Protein AF-A0A5K0VD35-F1 (afdb_monomer_lite)

pLDDT: mean 79.76, std 16.44, range [43.94, 98.0]

InterPro domains:
  IPR011009 Protein kinase-like domain superfamily [SSF56112] (9-63)

Sequence (73 aa):
MNTLMRENRLEEIVDKACTCIIPETVVAVLEIAVKCTEANPDDRPSMNVVLQMLEEGIMSPCPSEFYETHSDC

Organism: NCBI:txid210225

Secondary structure (DSSP, 8-state):
--HHHHTT-GGGTS-TT--S--HHHHHHHHHHHHHHT-SSGGGSPPHHHHHHHHHHHHS----SSTTS--TT-

Foldseek 3Di:
DDPCVVVVVLVVVDDPPDPPDDVQLSNLVVVLVCQCPDPDPVSHDDVVVSVVSCCVRPVPPPDDDVVPDPVPD

Radius of gyration: 14.63 Å; chains: 1; bounding box: 27×31×39 Å

Structure (mmCIF, N/CA/C/O backbone):
data_AF-A0A5K0VD35-F1
#
_entry.id   AF-A0A5K0VD35-F1
#
loop_
_atom_site.group_PDB
_atom_site.id
_atom_site.type_symbol
_atom_site.label_atom_id
_atom_site.label_alt_id
_atom_site.label_comp_id
_atom_site.label_asym_id
_atom_site.label_entity_id
_atom_site.label_seq_id
_atom_site.pdbx_PDB_ins_code
_atom_site.Cartn_x
_atom_site.Cartn_y
_atom_site.Cartn_z
_atom_site.occupancy
_atom_site.B_iso_or_equiv
_atom_site.auth_seq_id
_atom_site.auth_comp_id
_atom_site.auth_asym_id
_atom_site.auth_atom_id
_atom_site.pdbx_PDB_model_num
ATOM 1 N N . MET A 1 1 ? -1.161 -10.978 8.718 1.00 55.72 1 MET A N 1
ATOM 2 C CA . MET A 1 1 ? 0.147 -10.870 8.030 1.00 55.72 1 MET A CA 1
ATOM 3 C C . MET A 1 1 ? 0.185 -11.804 6.820 1.00 55.72 1 MET A C 1
ATOM 5 O O . MET A 1 1 ? 0.115 -13.016 7.014 1.00 55.72 1 MET A O 1
ATOM 9 N N . ASN A 1 2 ? 0.266 -11.264 5.598 1.00 63.12 2 ASN A N 1
ATOM 10 C CA . ASN A 1 2 ? 0.246 -12.037 4.346 1.00 63.12 2 ASN A CA 1
ATOM 11 C C . ASN A 1 2 ? 1.411 -13.040 4.279 1.00 63.12 2 ASN A C 1
ATOM 13 O O . ASN A 1 2 ? 2.575 -12.650 4.237 1.00 63.12 2 ASN A O 1
ATOM 17 N N . THR A 1 3 ? 1.098 -14.340 4.285 1.00 71.06 3 THR A N 1
ATOM 18 C CA . THR A 1 3 ? 2.090 -15.431 4.281 1.00 71.06 3 THR A CA 1
ATOM 19 C C . THR A 1 3 ? 3.044 -15.352 3.092 1.00 71.06 3 THR A C 1
ATOM 21 O O . THR A 1 3 ? 4.243 -15.521 3.276 1.00 71.06 3 THR A O 1
ATOM 24 N N . LEU A 1 4 ? 2.532 -14.976 1.918 1.00 69.25 4 LEU A N 1
ATOM 25 C CA . LEU A 1 4 ? 3.308 -14.862 0.680 1.00 69.25 4 LEU A CA 1
ATOM 26 C C . LEU A 1 4 ? 4.385 -13.768 0.743 1.00 69.25 4 LEU A C 1
ATOM 28 O O . LEU A 1 4 ? 5.490 -13.962 0.246 1.00 69.25 4 LEU A O 1
ATOM 32 N N . MET A 1 5 ? 4.103 -12.650 1.423 1.00 70.50 5 MET A N 1
ATOM 33 C CA . MET A 1 5 ? 5.100 -11.597 1.635 1.00 70.50 5 MET A CA 1
ATOM 34 C C . MET A 1 5 ? 6.233 -12.046 2.558 1.00 70.50 5 MET A C 1
ATOM 36 O O . MET A 1 5 ? 7.393 -11.759 2.288 1.00 70.50 5 MET A O 1
ATOM 40 N N . ARG A 1 6 ? 5.916 -12.779 3.637 1.00 71.12 6 ARG A N 1
ATOM 41 C CA . ARG A 1 6 ? 6.939 -13.328 4.548 1.00 71.12 6 ARG A CA 1
ATOM 42 C C . ARG A 1 6 ? 7.834 -14.366 3.873 1.00 71.12 6 ARG A C 1
ATOM 44 O O . ARG A 1 6 ? 8.970 -14.538 4.292 1.00 71.12 6 ARG A O 1
ATOM 51 N N . GLU A 1 7 ? 7.307 -15.067 2.877 1.00 78.25 7 GLU A N 1
ATOM 52 C CA . GLU A 1 7 ? 8.033 -16.072 2.095 1.00 78.25 7 GLU A CA 1
ATOM 53 C C . GLU A 1 7 ? 8.805 -15.467 0.911 1.00 78.25 7 GLU A C 1
ATOM 55 O O . GLU A 1 7 ? 9.468 -16.208 0.193 1.00 78.25 7 GLU A O 1
ATOM 60 N N . ASN A 1 8 ? 8.749 -14.141 0.716 1.00 70.06 8 ASN A N 1
ATOM 61 C CA . ASN A 1 8 ? 9.378 -13.426 -0.399 1.00 70.06 8 ASN A CA 1
ATOM 62 C C . ASN A 1 8 ? 8.962 -13.946 -1.794 1.00 70.06 8 ASN A C 1
ATOM 64 O O . ASN A 1 8 ? 9.753 -13.914 -2.732 1.00 70.06 8 ASN A O 1
ATOM 68 N N . ARG A 1 9 ? 7.717 -14.426 -1.931 1.00 82.12 9 ARG A N 1
ATOM 69 C CA . ARG A 1 9 ? 7.148 -14.969 -3.183 1.00 82.12 9 ARG A CA 1
ATOM 70 C C . ARG A 1 9 ? 6.361 -13.899 -3.936 1.00 82.12 9 ARG A C 1
ATOM 72 O O . ARG A 1 9 ? 5.144 -14.000 -4.102 1.00 82.12 9 ARG A O 1
ATOM 79 N N . LEU A 1 10 ? 7.038 -12.815 -4.311 1.00 80.75 10 LEU A N 1
ATOM 80 C CA . LEU A 1 10 ? 6.411 -11.637 -4.929 1.00 80.75 10 LEU A CA 1
ATOM 81 C C . LEU A 1 10 ? 5.755 -11.968 -6.278 1.00 80.75 10 LEU A C 1
ATOM 83 O O . LEU A 1 10 ? 4.694 -11.435 -6.595 1.00 80.75 10 LEU A O 1
ATOM 87 N N . GLU A 1 11 ? 6.333 -12.896 -7.033 1.00 80.56 11 GLU A N 1
ATOM 88 C CA . GLU A 1 11 ? 5.861 -13.382 -8.333 1.00 80.56 11 GLU A CA 1
ATOM 89 C C . GLU A 1 11 ? 4.474 -14.041 -8.302 1.00 80.56 11 GLU A C 1
ATOM 91 O O . GLU A 1 11 ? 3.820 -14.154 -9.336 1.00 80.56 11 GLU A O 1
ATOM 96 N N . GLU A 1 12 ? 4.009 -14.466 -7.127 1.00 85.62 12 GLU A N 1
ATOM 97 C CA . GLU A 1 12 ? 2.662 -15.017 -6.942 1.00 85.62 12 GLU A CA 1
ATOM 98 C C . GLU A 1 12 ? 1.641 -13.969 -6.505 1.00 85.62 12 GLU A C 1
ATOM 100 O O . GLU A 1 12 ? 0.436 -14.216 -6.566 1.00 85.62 12 GLU A O 1
ATOM 105 N N . ILE A 1 13 ? 2.121 -12.813 -6.047 1.00 86.81 13 ILE A N 1
ATOM 106 C CA . ILE A 1 13 ? 1.296 -11.701 -5.578 1.00 86.81 13 ILE A CA 1
ATOM 107 C C . ILE A 1 13 ? 1.031 -10.720 -6.723 1.00 86.81 13 ILE A C 1
ATOM 109 O O . ILE A 1 13 ? -0.069 -10.177 -6.822 1.00 86.81 13 ILE A O 1
ATOM 113 N N . VAL A 1 14 ? 2.030 -10.480 -7.575 1.00 88.38 14 VAL A N 1
ATOM 114 C CA . VAL A 1 14 ? 1.913 -9.532 -8.685 1.00 88.38 14 VAL A CA 1
ATOM 115 C C . VAL A 1 14 ? 1.165 -10.162 -9.860 1.00 88.38 14 VAL A C 1
ATOM 117 O O . VAL A 1 14 ? 1.360 -11.330 -10.195 1.00 88.38 14 VAL A O 1
ATOM 120 N N . ASP A 1 15 ? 0.300 -9.375 -10.500 1.00 90.25 15 ASP A N 1
ATOM 121 C CA . ASP A 1 15 ? -0.412 -9.802 -11.701 1.00 90.25 15 ASP A CA 1
ATOM 122 C C . ASP A 1 15 ? 0.582 -10.151 -12.822 1.00 90.25 15 ASP A C 1
ATOM 124 O O . ASP A 1 15 ? 1.533 -9.417 -13.090 1.00 90.25 15 ASP A O 1
ATOM 128 N N . LYS A 1 16 ? 0.338 -11.261 -13.522 1.00 88.94 16 LYS A N 1
ATOM 129 C CA . LYS A 1 16 ? 1.169 -11.720 -14.645 1.00 88.94 16 LYS A CA 1
ATOM 130 C C . LYS A 1 16 ? 1.167 -10.747 -15.827 1.00 88.94 16 LYS A C 1
ATOM 132 O O . LYS A 1 16 ? 2.057 -10.827 -16.668 1.00 88.94 16 LYS A O 1
ATOM 137 N N . ALA A 1 17 ? 0.164 -9.874 -15.918 1.00 89.50 17 ALA A N 1
ATOM 138 C CA . ALA A 1 17 ? 0.085 -8.817 -16.919 1.00 89.50 17 ALA A CA 1
ATOM 139 C C . ALA A 1 17 ? 0.996 -7.620 -16.604 1.00 89.50 17 ALA A C 1
ATOM 141 O O . ALA A 1 17 ? 1.275 -6.825 -17.500 1.00 89.50 17 ALA A O 1
ATOM 142 N N . CYS A 1 18 ? 1.473 -7.475 -15.363 1.00 85.81 18 CYS A N 1
ATOM 143 C CA . CYS A 1 18 ? 2.443 -6.445 -15.017 1.00 85.81 18 CYS A CA 1
ATOM 144 C C . CYS A 1 18 ? 3.815 -6.826 -15.589 1.00 85.81 18 CYS A C 1
ATOM 146 O O . CYS A 1 18 ? 4.519 -7.689 -15.069 1.00 85.81 18 CYS A O 1
ATOM 148 N N . THR A 1 19 ? 4.206 -6.169 -16.675 1.00 84.88 19 THR A N 1
ATOM 149 C CA . THR A 1 19 ? 5.548 -6.276 -17.249 1.00 84.88 19 THR A CA 1
ATOM 150 C C . THR A 1 19 ? 6.462 -5.211 -16.652 1.00 84.88 19 THR A C 1
ATOM 152 O O . THR A 1 19 ? 6.003 -4.134 -16.281 1.00 84.88 19 THR A O 1
ATOM 155 N N . CYS A 1 20 ? 7.767 -5.491 -16.587 1.00 80.69 20 CYS A N 1
ATOM 156 C CA . CYS A 1 20 ? 8.785 -4.495 -16.221 1.00 80.69 20 CYS A CA 1
ATOM 157 C C . CYS A 1 20 ? 8.621 -3.891 -14.820 1.00 80.69 20 CYS A C 1
ATOM 159 O O . CYS A 1 20 ? 8.872 -2.713 -14.579 1.00 80.69 20 CYS A O 1
ATOM 161 N N . ILE A 1 21 ? 8.195 -4.737 -13.888 1.00 81.75 21 ILE A N 1
ATOM 162 C CA 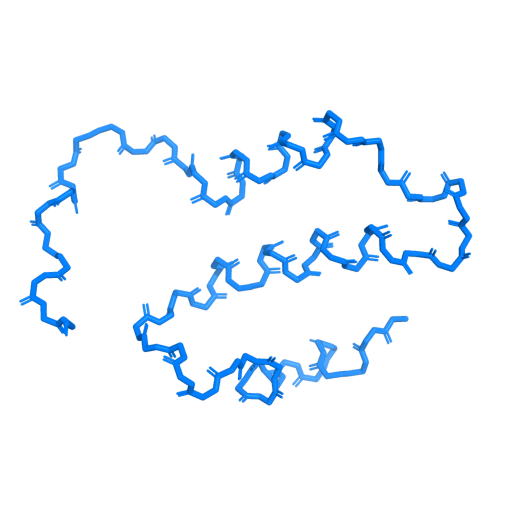. ILE A 1 21 ? 8.032 -4.396 -12.483 1.00 81.75 21 ILE A CA 1
ATOM 163 C C . ILE A 1 21 ? 9.399 -4.130 -11.846 1.00 81.75 21 ILE A C 1
ATOM 165 O O . ILE A 1 21 ? 10.325 -4.923 -12.012 1.00 81.75 21 ILE A O 1
ATOM 169 N N . ILE A 1 22 ? 9.485 -3.068 -11.046 1.00 85.00 22 ILE A N 1
ATOM 170 C CA . ILE A 1 22 ? 10.617 -2.809 -10.152 1.00 85.00 22 ILE A CA 1
ATOM 171 C C . ILE A 1 22 ? 10.301 -3.487 -8.806 1.00 85.00 22 ILE A C 1
ATOM 173 O O . ILE A 1 22 ? 9.369 -3.039 -8.127 1.00 85.00 22 ILE A O 1
ATOM 177 N N . PRO A 1 23 ? 11.004 -4.566 -8.407 1.00 83.62 23 PRO A N 1
ATOM 178 C CA . PRO A 1 23 ? 10.680 -5.330 -7.198 1.00 83.62 23 PRO A CA 1
ATOM 179 C C . PRO A 1 23 ? 10.567 -4.466 -5.938 1.00 83.62 23 PRO A C 1
ATOM 181 O O . PRO A 1 23 ? 9.669 -4.672 -5.124 1.00 83.62 23 PRO A O 1
ATOM 184 N N . GLU A 1 24 ? 11.415 -3.448 -5.815 1.00 83.62 24 GLU A N 1
ATOM 185 C CA . GLU A 1 24 ? 11.441 -2.509 -4.692 1.00 83.62 24 GLU A CA 1
ATOM 186 C C . GLU A 1 24 ? 10.130 -1.723 -4.586 1.00 83.62 24 GLU A C 1
ATOM 188 O O . GLU A 1 24 ? 9.579 -1.576 -3.495 1.00 83.62 24 GLU A O 1
ATOM 193 N N . THR A 1 25 ? 9.578 -1.282 -5.723 1.00 85.31 25 THR A N 1
ATOM 194 C CA . THR A 1 25 ? 8.291 -0.568 -5.749 1.00 85.31 25 THR A CA 1
ATOM 195 C C . THR A 1 25 ? 7.138 -1.475 -5.333 1.00 85.31 25 THR A C 1
ATOM 197 O O . THR A 1 25 ? 6.239 -1.041 -4.616 1.00 85.31 25 THR A O 1
ATOM 200 N N . VAL A 1 26 ? 7.180 -2.756 -5.711 1.00 87.62 26 VAL A N 1
ATOM 201 C CA . VAL A 1 26 ? 6.167 -3.734 -5.297 1.00 87.62 26 VAL A CA 1
ATOM 202 C C . VAL A 1 26 ? 6.238 -3.996 -3.806 1.00 87.62 26 VAL A C 1
ATOM 204 O O . VAL A 1 26 ? 5.198 -4.008 -3.152 1.00 87.62 26 VAL A O 1
ATOM 207 N N . VAL A 1 27 ? 7.438 -4.175 -3.254 1.00 86.81 27 VAL A N 1
ATOM 208 C CA . VAL A 1 27 ? 7.612 -4.349 -1.808 1.00 86.81 27 VAL A CA 1
ATOM 209 C C . VAL A 1 27 ? 7.054 -3.137 -1.060 1.00 86.81 27 VAL A C 1
ATOM 211 O O . VAL A 1 27 ? 6.244 -3.324 -0.155 1.00 86.81 27 VAL A O 1
ATOM 214 N N . ALA A 1 28 ? 7.378 -1.913 -1.490 1.00 88.19 28 ALA A N 1
ATOM 215 C CA . ALA A 1 28 ? 6.865 -0.687 -0.876 1.00 88.19 28 ALA A CA 1
ATOM 216 C C . ALA A 1 28 ? 5.327 -0.590 -0.935 1.00 88.19 28 ALA A C 1
ATOM 218 O O . ALA A 1 28 ? 4.675 -0.337 0.081 1.00 88.19 28 ALA A O 1
ATOM 219 N N . VAL A 1 29 ? 4.719 -0.854 -2.099 1.00 90.44 29 VAL A N 1
ATOM 220 C CA . VAL A 1 29 ? 3.251 -0.877 -2.255 1.00 90.44 29 VAL A CA 1
ATOM 221 C C . VAL A 1 29 ? 2.619 -1.920 -1.341 1.00 90.44 29 VAL A C 1
ATOM 223 O O . VAL A 1 29 ? 1.599 -1.657 -0.700 1.00 90.44 29 VAL A O 1
ATOM 226 N N . LEU A 1 30 ? 3.210 -3.109 -1.265 1.00 90.88 30 LEU A N 1
ATOM 227 C CA . LEU A 1 30 ? 2.682 -4.187 -0.447 1.00 90.88 30 LEU A CA 1
ATOM 228 C C . LEU A 1 30 ? 2.803 -3.892 1.054 1.00 90.88 30 LEU A C 1
ATOM 230 O O . LEU A 1 30 ? 1.877 -4.205 1.801 1.00 90.88 30 LEU A O 1
ATOM 234 N N . GLU A 1 31 ? 3.877 -3.247 1.508 1.00 90.31 31 GLU A N 1
ATOM 235 C CA . GLU A 1 31 ? 4.003 -2.779 2.895 1.00 90.31 31 GLU A CA 1
ATOM 236 C C . GLU A 1 31 ? 2.908 -1.770 3.256 1.00 90.31 31 GLU A C 1
ATOM 238 O O . GLU A 1 31 ? 2.295 -1.870 4.323 1.00 90.31 31 GLU A O 1
ATOM 243 N N . ILE A 1 32 ? 2.610 -0.833 2.351 1.00 93.56 32 ILE A N 1
ATOM 244 C CA . ILE A 1 32 ? 1.501 0.116 2.514 1.00 93.56 32 ILE A CA 1
ATOM 245 C C . ILE A 1 32 ? 0.170 -0.641 2.575 1.00 93.56 32 ILE A C 1
ATOM 247 O O . ILE A 1 32 ? -0.635 -0.405 3.477 1.00 93.56 32 ILE A O 1
ATOM 251 N N . ALA A 1 33 ? -0.051 -1.594 1.667 1.00 93.81 33 ALA A N 1
ATOM 252 C CA . ALA A 1 33 ? -1.272 -2.392 1.624 1.00 93.81 33 ALA A CA 1
ATOM 253 C C . ALA A 1 33 ? -1.482 -3.210 2.907 1.00 93.81 33 ALA A C 1
ATOM 255 O O . ALA A 1 33 ? -2.606 -3.272 3.406 1.00 93.81 33 ALA A O 1
ATOM 256 N N . VAL A 1 34 ? -0.421 -3.795 3.478 1.00 92.44 34 VAL A N 1
ATOM 257 C CA . VAL A 1 34 ? -0.487 -4.510 4.764 1.00 92.44 34 VAL A CA 1
ATOM 258 C C . VAL A 1 34 ? -0.977 -3.574 5.868 1.00 92.44 34 VAL A C 1
ATOM 260 O O . VAL A 1 34 ? -1.966 -3.894 6.519 1.00 92.44 34 VAL A O 1
ATOM 263 N N . LYS A 1 35 ? -0.388 -2.378 6.004 1.00 93.44 35 LYS A N 1
ATOM 264 C CA . LYS A 1 35 ? -0.819 -1.391 7.012 1.00 93.44 35 LYS A CA 1
ATOM 265 C C . LYS A 1 35 ? -2.269 -0.944 6.814 1.00 93.44 35 LYS A C 1
ATOM 267 O O . LYS A 1 35 ? -3.035 -0.852 7.768 1.00 93.44 35 LYS A O 1
ATOM 272 N N . CYS A 1 36 ? -2.677 -0.696 5.571 1.00 96.56 36 CYS A N 1
ATOM 273 C CA . CYS A 1 36 ? -4.049 -0.299 5.240 1.00 96.56 36 CYS A CA 1
ATOM 274 C C . CYS A 1 36 ? -5.087 -1.395 5.518 1.00 96.56 36 CYS A C 1
ATOM 276 O O . CYS A 1 36 ? -6.267 -1.093 5.703 1.00 96.56 36 CYS A O 1
ATOM 278 N N . THR A 1 37 ? -4.665 -2.660 5.528 1.00 94.69 37 THR A N 1
ATOM 279 C CA . THR A 1 37 ? -5.541 -3.826 5.697 1.00 94.69 37 THR A CA 1
ATOM 280 C C . THR A 1 37 ? -5.421 -4.470 7.076 1.00 94.69 37 THR A C 1
ATOM 282 O O . THR A 1 37 ? -5.921 -5.579 7.277 1.00 94.69 37 THR A O 1
ATOM 285 N N . GLU A 1 38 ? -4.824 -3.768 8.045 1.00 95.12 38 GLU A N 1
ATOM 286 C CA . GLU A 1 38 ? -4.744 -4.249 9.420 1.00 95.12 38 GLU A CA 1
ATOM 287 C C . GLU A 1 38 ? -6.132 -4.587 9.982 1.00 95.12 38 GLU A C 1
ATOM 289 O O . GLU A 1 38 ? -7.141 -3.898 9.756 1.00 95.12 38 GLU A O 1
ATOM 294 N N . ALA A 1 39 ? -6.184 -5.716 10.693 1.00 94.00 39 ALA A N 1
ATOM 295 C CA . ALA A 1 39 ? -7.434 -6.275 11.197 1.00 94.00 39 ALA A CA 1
ATOM 296 C C . ALA A 1 39 ? -8.087 -5.324 12.206 1.00 94.00 39 ALA A C 1
ATOM 298 O O . ALA A 1 39 ? -9.304 -5.130 12.177 1.00 94.00 39 ALA A O 1
ATOM 299 N N . ASN A 1 40 ? -7.263 -4.706 13.051 1.00 95.75 40 ASN A N 1
ATOM 300 C CA . ASN A 1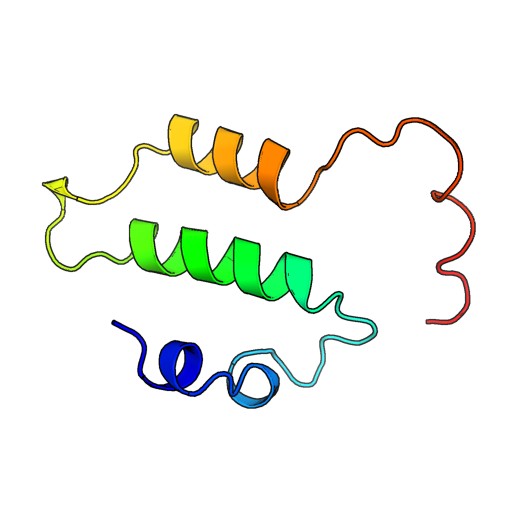 40 ? -7.675 -3.649 13.952 1.00 95.75 40 ASN A CA 1
ATOM 301 C C . ASN A 1 40 ? -7.780 -2.314 13.185 1.00 95.75 40 ASN A C 1
ATOM 303 O O . ASN A 1 40 ? -6.786 -1.869 12.610 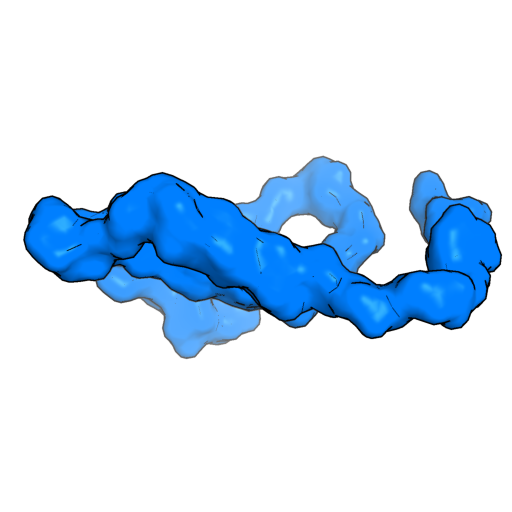1.00 95.75 40 ASN A O 1
ATOM 307 N N . PRO A 1 41 ? -8.953 -1.657 13.162 1.00 96.31 41 PRO A N 1
ATOM 308 C CA . PRO A 1 41 ? -9.123 -0.371 12.491 1.00 96.31 41 PRO A CA 1
ATOM 309 C C . PRO A 1 41 ? -8.203 0.734 13.015 1.00 96.31 41 PRO A C 1
ATOM 311 O O . PRO A 1 41 ? -7.796 1.581 12.225 1.00 96.31 41 PRO A O 1
ATOM 314 N N . ASP A 1 42 ? -7.863 0.710 14.305 1.00 97.06 42 ASP A N 1
ATOM 315 C CA . ASP A 1 42 ? -7.040 1.748 14.940 1.00 97.06 42 ASP A CA 1
ATOM 316 C C . ASP A 1 42 ? -5.567 1.691 14.504 1.00 97.06 42 ASP A C 1
ATOM 318 O O . ASP A 1 42 ? -4.857 2.690 14.594 1.00 97.06 42 ASP A O 1
ATOM 322 N N . ASP A 1 43 ? -5.117 0.543 13.987 1.00 96.56 43 ASP A N 1
ATOM 323 C CA . ASP A 1 43 ? -3.755 0.355 13.475 1.00 96.56 43 ASP A CA 1
ATOM 324 C C . ASP A 1 43 ? -3.619 0.772 11.999 1.00 96.56 43 ASP A C 1
ATOM 326 O O . ASP A 1 43 ? -2.515 0.797 11.446 1.00 96.56 43 ASP A O 1
ATOM 330 N N . ARG A 1 44 ? -4.733 1.119 11.337 1.00 97.62 44 ARG A N 1
ATOM 331 C CA . 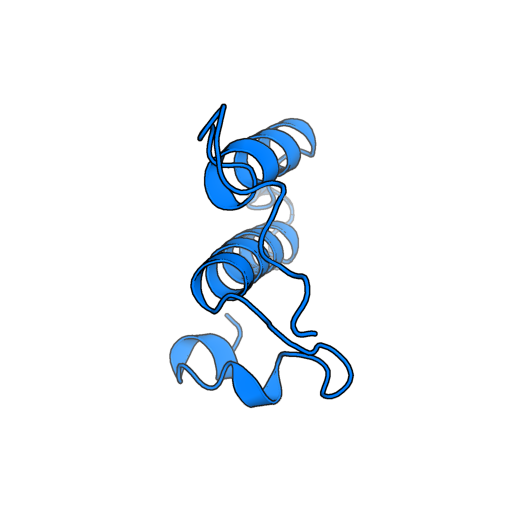ARG A 1 44 ? -4.717 1.548 9.936 1.00 97.62 44 ARG A CA 1
ATOM 332 C C . ARG A 1 44 ? -4.239 2.996 9.831 1.00 97.62 44 ARG A C 1
ATOM 334 O O . ARG A 1 44 ? -4.728 3.862 10.558 1.00 97.62 44 ARG A O 1
ATOM 341 N N . PRO A 1 45 ? -3.337 3.309 8.888 1.00 97.56 45 PRO A N 1
ATOM 342 C CA . PRO A 1 45 ? -2.915 4.680 8.657 1.00 97.56 45 PRO A CA 1
ATOM 343 C C . PRO A 1 45 ? -4.073 5.519 8.106 1.00 97.56 45 PRO A C 1
ATOM 345 O O . PRO A 1 45 ? -4.911 5.047 7.333 1.00 97.56 45 PRO A O 1
ATOM 348 N N . SER A 1 46 ? -4.090 6.802 8.456 1.00 98.00 46 SER A N 1
ATOM 349 C CA . SER A 1 46 ? -4.956 7.774 7.798 1.00 98.00 46 SER A CA 1
ATOM 350 C C . SER A 1 46 ? -4.510 8.003 6.351 1.00 98.00 46 SER A C 1
ATOM 352 O O . SER A 1 46 ? -3.336 7.862 6.007 1.00 98.00 46 SER A O 1
ATOM 354 N N . MET A 1 47 ? -5.436 8.415 5.483 1.00 97.00 47 MET A N 1
ATOM 355 C CA . MET A 1 47 ? -5.147 8.575 4.052 1.00 97.00 47 MET A CA 1
ATOM 356 C C . MET A 1 47 ? -4.021 9.572 3.739 1.00 97.00 47 MET A C 1
ATOM 358 O O . MET A 1 47 ? -3.312 9.383 2.758 1.00 97.00 47 MET A O 1
ATOM 362 N N . ASN A 1 48 ? -3.811 10.604 4.563 1.00 97.31 48 ASN A N 1
ATOM 363 C CA . ASN A 1 48 ? -2.677 11.520 4.388 1.00 97.31 48 ASN A CA 1
ATOM 364 C C . ASN A 1 48 ? -1.326 10.836 4.658 1.00 97.31 48 ASN A C 1
ATOM 366 O O . ASN A 1 48 ? -0.357 11.131 3.971 1.00 97.31 48 ASN A O 1
ATOM 370 N N . VAL A 1 49 ? -1.270 9.909 5.619 1.00 96.19 49 VAL A N 1
ATOM 371 C CA . VAL A 1 49 ? -0.067 9.109 5.891 1.00 96.19 49 VAL A CA 1
ATOM 372 C C . VAL A 1 49 ? 0.170 8.129 4.746 1.00 96.19 49 VAL A C 1
ATOM 374 O O . VAL A 1 49 ? 1.298 7.990 4.291 1.00 96.19 49 VAL A O 1
ATOM 377 N N . VAL A 1 50 ? -0.890 7.502 4.223 1.00 96.06 50 VAL A N 1
ATOM 378 C CA . VAL A 1 50 ? -0.797 6.635 3.035 1.00 96.06 50 VAL A CA 1
ATOM 379 C C . VAL A 1 50 ? -0.239 7.401 1.837 1.00 96.06 50 VAL A C 1
ATOM 381 O O . VAL A 1 50 ? 0.656 6.898 1.165 1.00 96.06 50 VAL A O 1
ATOM 384 N N . LEU A 1 51 ? -0.731 8.619 1.585 1.00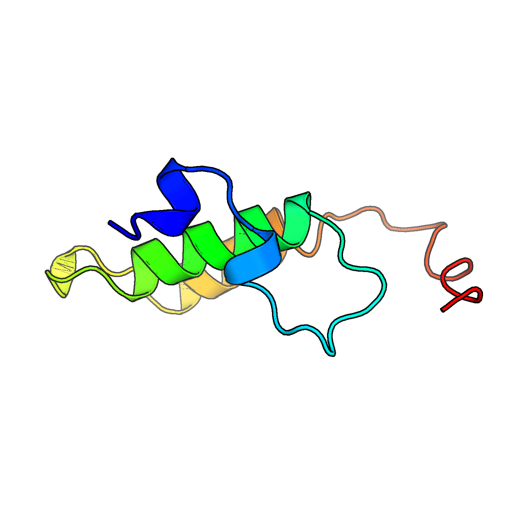 94.38 51 LEU A N 1
ATOM 385 C CA . LEU A 1 51 ? -0.238 9.459 0.493 1.00 94.38 51 LEU A CA 1
ATOM 386 C C . LEU A 1 51 ? 1.256 9.763 0.652 1.00 94.38 51 LEU A C 1
ATOM 388 O O . LEU A 1 51 ? 2.014 9.540 -0.284 1.00 94.38 51 LEU A O 1
ATOM 392 N N . GLN A 1 52 ? 1.680 10.170 1.849 1.00 92.44 52 GLN A N 1
ATOM 393 C CA . GLN A 1 52 ? 3.090 10.428 2.138 1.00 92.44 52 GLN A CA 1
ATOM 394 C C . GLN A 1 52 ? 3.962 9.182 1.908 1.00 92.44 52 GLN A C 1
ATOM 396 O O . GLN A 1 52 ? 5.022 9.271 1.297 1.00 92.44 52 GLN A O 1
ATOM 401 N N . MET A 1 53 ? 3.504 8.001 2.336 1.00 92.69 53 MET A N 1
ATOM 402 C CA . MET A 1 53 ? 4.227 6.745 2.106 1.00 92.69 53 MET A CA 1
ATOM 403 C C . MET A 1 53 ? 4.356 6.399 0.615 1.00 92.69 53 MET A C 1
ATOM 405 O O . MET A 1 53 ? 5.384 5.871 0.201 1.00 92.69 53 MET A O 1
ATOM 409 N N . LEU A 1 54 ? 3.326 6.675 -0.192 1.00 91.31 54 LEU A N 1
ATOM 410 C CA . LEU A 1 54 ? 3.367 6.465 -1.643 1.00 91.31 54 LEU A CA 1
ATOM 411 C C . LEU A 1 54 ? 4.340 7.442 -2.317 1.00 91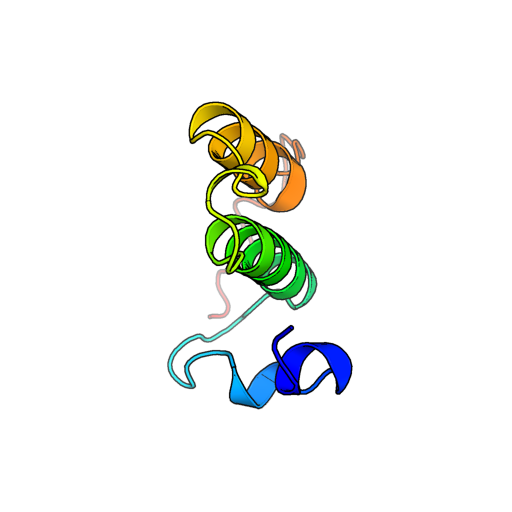.31 54 LEU A C 1
ATOM 413 O O . LEU A 1 54 ? 5.108 7.042 -3.189 1.00 91.31 54 LEU A O 1
ATOM 417 N N . GLU A 1 55 ? 4.328 8.707 -1.900 1.00 88.75 55 GLU A N 1
ATOM 418 C CA . GLU A 1 55 ? 5.244 9.731 -2.404 1.00 88.75 55 GLU A CA 1
ATOM 419 C C . GLU A 1 55 ? 6.700 9.378 -2.066 1.00 88.75 55 GLU A C 1
ATOM 421 O O . GLU A 1 55 ? 7.544 9.344 -2.952 1.00 88.75 55 GLU A O 1
ATOM 426 N N . GLU A 1 56 ? 7.002 9.017 -0.820 1.00 83.31 56 GLU A N 1
ATOM 427 C CA . GLU A 1 56 ? 8.373 8.709 -0.387 1.00 83.31 56 GLU A CA 1
ATOM 428 C C . GLU A 1 56 ? 8.878 7.343 -0.886 1.00 83.31 56 GLU A C 1
ATOM 430 O O . GLU A 1 56 ? 10.046 7.206 -1.251 1.00 83.31 56 GLU A O 1
ATOM 435 N N . GLY A 1 57 ? 8.016 6.320 -0.891 1.00 71.25 57 GLY A N 1
ATOM 436 C CA . GLY A 1 57 ? 8.395 4.931 -1.173 1.00 71.25 57 GLY A CA 1
ATOM 437 C C . GLY A 1 57 ? 8.353 4.532 -2.649 1.00 71.25 57 GLY A C 1
ATOM 438 O O . GLY A 1 57 ? 8.940 3.517 -3.019 1.00 71.25 57 GLY A O 1
ATOM 439 N N . ILE A 1 58 ? 7.657 5.299 -3.494 1.00 73.62 58 ILE A N 1
ATOM 440 C CA . ILE A 1 58 ? 7.474 4.985 -4.923 1.00 73.62 58 ILE A CA 1
ATOM 441 C C . ILE A 1 58 ? 7.929 6.152 -5.797 1.00 73.62 58 ILE A C 1
ATOM 443 O O . ILE A 1 58 ? 8.540 5.936 -6.842 1.00 73.62 58 ILE A O 1
ATOM 447 N N . MET A 1 59 ? 7.680 7.391 -5.367 1.00 64.31 59 MET A N 1
ATOM 448 C CA . MET A 1 59 ? 8.073 8.601 -6.089 1.00 64.31 59 MET A CA 1
ATOM 449 C C . MET A 1 59 ? 9.343 9.208 -5.481 1.00 64.31 59 MET A C 1
ATOM 451 O O . MET A 1 59 ? 9.357 10.358 -5.052 1.00 64.31 59 MET A O 1
ATOM 455 N N . SER A 1 60 ? 10.437 8.442 -5.438 1.00 57.19 60 SER A N 1
ATOM 456 C CA . SER A 1 60 ? 11.727 9.004 -5.018 1.00 57.19 60 SER A CA 1
ATOM 457 C C . SER A 1 60 ? 12.065 10.249 -5.859 1.00 57.19 60 SER A C 1
ATOM 459 O O . SER A 1 60 ? 11.970 10.193 -7.093 1.00 57.19 60 SER A O 1
ATOM 461 N N . PRO A 1 61 ? 12.475 11.377 -5.244 1.00 53.91 61 PRO A N 1
ATOM 462 C CA . PRO A 1 61 ? 12.863 12.573 -5.966 1.00 53.91 61 PRO A CA 1
ATOM 463 C C . PRO A 1 61 ? 14.270 12.367 -6.535 1.00 53.91 61 PRO A C 1
ATOM 465 O O . PRO A 1 61 ? 15.254 12.891 -6.021 1.00 53.91 61 PRO A O 1
ATOM 468 N N . CYS A 1 62 ? 14.366 11.640 -7.643 1.00 44.88 62 CYS A N 1
ATOM 469 C CA . CYS A 1 62 ? 15.407 11.892 -8.632 1.00 44.88 62 CYS A CA 1
ATOM 470 C C . CYS A 1 62 ? 14.813 12.803 -9.716 1.00 44.88 62 CYS A C 1
ATOM 472 O O . CYS A 1 62 ? 14.286 12.310 -10.715 1.00 44.88 62 CYS A O 1
ATOM 474 N N . PRO A 1 63 ? 14.848 14.139 -9.548 1.00 55.19 63 PRO A N 1
ATOM 475 C CA . PRO A 1 63 ? 14.625 15.038 -10.668 1.00 55.19 63 PRO A CA 1
ATOM 476 C C . PRO A 1 63 ? 15.832 14.920 -11.617 1.00 55.19 63 PRO A C 1
ATOM 478 O O . PRO A 1 63 ? 16.965 15.048 -11.163 1.00 55.19 63 PRO A O 1
ATOM 481 N N . SER A 1 64 ? 15.577 14.696 -12.916 1.00 49.00 64 SER A N 1
ATOM 482 C CA . SER A 1 64 ? 16.543 14.560 -14.038 1.00 49.00 64 SER A CA 1
ATOM 483 C C . SER A 1 64 ? 17.485 13.344 -13.932 1.00 49.00 64 SER A C 1
ATOM 485 O O . SER A 1 64 ? 18.362 13.319 -13.088 1.00 49.00 64 SER A O 1
ATOM 487 N N . GLU A 1 65 ? 17.333 12.232 -14.657 1.00 43.94 65 GLU A N 1
ATOM 488 C CA . GLU A 1 65 ? 17.510 12.084 -16.117 1.00 43.94 65 GLU A CA 1
ATOM 489 C C . GLU A 1 65 ? 16.761 10.861 -16.712 1.00 43.94 65 GLU A C 1
ATOM 491 O O . GLU A 1 65 ? 16.911 10.565 -17.889 1.00 43.94 65 GLU A O 1
ATOM 496 N N . PHE A 1 66 ? 15.932 10.137 -15.952 1.00 46.91 66 PHE A N 1
ATOM 497 C CA . PHE A 1 66 ? 15.425 8.818 -16.391 1.00 46.91 66 PHE A CA 1
ATOM 498 C C . PHE A 1 66 ? 13.995 8.775 -16.953 1.00 46.91 66 PHE A C 1
ATOM 500 O O . PHE A 1 66 ? 13.491 7.692 -17.245 1.00 46.91 66 PHE A O 1
ATOM 507 N N . TYR A 1 67 ? 13.344 9.920 -17.198 1.00 53.75 67 TYR A N 1
ATOM 508 C CA . TYR A 1 67 ? 12.078 9.910 -17.957 1.00 53.75 67 TYR A CA 1
ATOM 509 C C . TYR A 1 67 ? 12.259 9.440 -19.416 1.00 53.75 67 TYR A C 1
ATOM 511 O O . TYR A 1 67 ? 11.276 9.142 -20.088 1.00 53.75 67 TYR A O 1
ATOM 519 N N . GLU A 1 68 ? 13.505 9.300 -19.880 1.00 51.00 68 GLU A N 1
ATOM 520 C CA . GLU A 1 68 ? 13.854 8.702 -21.164 1.00 51.00 68 GLU A CA 1
ATOM 521 C C . GLU A 1 68 ? 14.831 7.531 -20.986 1.00 51.00 68 GLU A C 1
ATOM 523 O O . GLU A 1 68 ? 16.012 7.680 -21.251 1.00 51.00 68 GLU A O 1
ATOM 528 N N . THR A 1 69 ? 14.380 6.371 -20.497 1.00 48.19 69 THR A N 1
ATOM 529 C CA . THR A 1 69 ? 14.744 5.023 -21.013 1.00 48.19 69 THR A CA 1
ATOM 530 C C . THR A 1 69 ? 13.863 3.978 -20.314 1.00 48.19 69 THR A C 1
ATOM 532 O O . THR A 1 69 ? 14.325 3.142 -19.548 1.00 48.19 69 THR A O 1
ATOM 535 N N . HIS A 1 70 ? 12.560 4.013 -20.579 1.00 55.94 70 HIS A N 1
ATOM 536 C CA . HIS A 1 70 ? 11.710 2.820 -20.462 1.00 55.94 70 HIS A CA 1
ATOM 537 C C . HIS A 1 70 ? 11.088 2.499 -21.828 1.00 55.94 70 HIS A C 1
ATOM 539 O O . HIS A 1 70 ? 9.954 2.056 -21.922 1.00 55.94 70 HIS A O 1
ATOM 545 N N . SER A 1 71 ? 11.854 2.756 -22.895 1.00 55.38 71 SER A N 1
ATOM 546 C CA . SER A 1 71 ? 11.506 2.432 -24.283 1.00 55.38 71 SER A CA 1
ATOM 547 C C . SER A 1 71 ? 11.964 1.024 -24.686 1.00 55.38 71 SER A C 1
ATOM 549 O O . SER A 1 71 ? 12.266 0.812 -25.852 1.00 55.38 71 SER A O 1
ATOM 551 N N . ASP A 1 72 ? 12.024 0.074 -23.755 1.00 52.06 72 ASP A N 1
ATOM 552 C CA . ASP A 1 72 ? 12.135 -1.356 -24.089 1.00 52.06 72 ASP A CA 1
ATOM 553 C C . ASP A 1 72 ? 11.287 -2.203 -23.129 1.00 52.06 72 ASP A C 1
ATOM 555 O O . ASP A 1 72 ? 11.707 -3.232 -22.595 1.00 52.06 72 ASP A O 1
ATOM 559 N N . CYS A 1 73 ? 10.066 -1.709 -22.930 1.00 56.78 73 CYS A N 1
ATOM 560 C CA . CYS A 1 73 ? 8.847 -2.466 -22.694 1.00 56.78 73 CYS A CA 1
ATOM 561 C C . CYS A 1 73 ? 7.791 -1.840 -23.628 1.00 56.78 73 CYS A C 1
ATOM 563 O O . CYS A 1 73 ? 7.046 -2.613 -24.256 1.00 56.78 73 CYS A O 1
#